Protein AF-A0A815T184-F1 (afdb_monomer_lite)

Structure (mmCIF, N/CA/C/O backbone):
data_AF-A0A815T184-F1
#
_entry.id   AF-A0A815T184-F1
#
loop_
_atom_site.group_PDB
_atom_site.id
_atom_site.type_symbol
_atom_site.label_atom_id
_atom_site.label_alt_id
_atom_site.label_comp_id
_atom_site.label_asym_id
_atom_site.label_entity_id
_atom_site.label_seq_id
_atom_site.pdbx_PDB_ins_code
_atom_site.Cartn_x
_atom_site.Cartn_y
_atom_site.Cartn_z
_atom_site.occupancy
_atom_site.B_iso_or_equiv
_atom_site.auth_seq_id
_atom_site.auth_comp_id
_atom_site.auth_asym_id
_atom_site.auth_atom_id
_atom_site.pdbx_PDB_model_num
ATOM 1 N N . MET A 1 1 ? -35.361 17.888 33.069 1.00 41.97 1 MET A N 1
ATOM 2 C CA . MET A 1 1 ? -34.877 16.514 33.312 1.00 41.97 1 MET A CA 1
ATOM 3 C C . MET A 1 1 ? -34.194 16.062 32.028 1.00 41.97 1 MET A C 1
ATOM 5 O O . MET A 1 1 ? -34.886 15.779 31.063 1.00 41.97 1 MET A O 1
ATOM 9 N N . TYR A 1 2 ? -32.864 16.167 31.954 1.00 44.00 2 TYR A N 1
ATOM 10 C CA . TYR A 1 2 ? -32.086 15.736 30.786 1.00 44.00 2 TYR A CA 1
ATOM 11 C C . TYR A 1 2 ? -31.836 14.233 30.915 1.00 44.00 2 TYR A C 1
ATOM 13 O O . TYR A 1 2 ? -31.279 13.796 31.921 1.00 44.00 2 TYR A O 1
ATOM 21 N N . LEU A 1 3 ? -32.283 13.448 29.937 1.00 46.97 3 LEU A N 1
ATOM 22 C CA . LEU A 1 3 ? -31.893 12.045 29.837 1.00 46.97 3 LEU A CA 1
ATOM 23 C C . LEU A 1 3 ? -30.433 11.999 29.356 1.00 46.97 3 LEU A C 1
ATOM 25 O O . LEU A 1 3 ? -30.121 12.673 28.373 1.00 46.97 3 LEU A O 1
ATOM 29 N N . PRO A 1 4 ? -29.531 11.262 30.025 1.00 58.16 4 PRO A N 1
ATOM 30 C CA . PRO A 1 4 ? -28.172 11.089 29.531 1.00 58.16 4 PRO A CA 1
ATOM 31 C C . PRO A 1 4 ? -28.203 10.331 28.198 1.00 58.16 4 PRO A C 1
ATOM 33 O O . PRO A 1 4 ? -28.912 9.333 28.059 1.00 58.16 4 PRO A O 1
ATOM 36 N N . GLU A 1 5 ? -27.452 10.822 27.209 1.00 62.38 5 GLU A N 1
ATOM 37 C CA . GLU A 1 5 ? -27.267 10.132 25.932 1.00 62.38 5 GLU A CA 1
ATOM 38 C C . GLU A 1 5 ? -26.713 8.723 26.182 1.00 62.38 5 GLU A C 1
ATOM 40 O O . GLU A 1 5 ? -25.737 8.544 26.916 1.00 62.38 5 GLU A O 1
ATOM 45 N N . ASN A 1 6 ? -27.340 7.713 25.572 1.00 58.94 6 ASN A N 1
ATOM 46 C CA . ASN A 1 6 ? -26.851 6.339 25.629 1.00 58.94 6 ASN A CA 1
ATOM 47 C C . ASN A 1 6 ? -25.395 6.285 25.130 1.00 58.94 6 ASN A C 1
ATOM 49 O O . ASN A 1 6 ? -25.105 6.832 24.059 1.00 58.94 6 ASN A O 1
ATOM 53 N N . PRO A 1 7 ? -24.480 5.610 25.850 1.00 61.38 7 PRO A N 1
ATOM 54 C CA . PRO A 1 7 ? -23.098 5.489 25.416 1.00 61.38 7 PRO A CA 1
ATOM 55 C C . PRO A 1 7 ? -23.057 4.819 24.040 1.00 61.38 7 PRO A C 1
ATOM 57 O O . PRO A 1 7 ? -23.553 3.706 23.855 1.00 61.38 7 PRO A O 1
ATOM 60 N N . LYS A 1 8 ? -22.478 5.516 23.056 1.00 63.03 8 LYS A N 1
ATOM 61 C CA . LYS A 1 8 ? -22.254 4.974 21.713 1.00 63.03 8 LYS A CA 1
ATOM 62 C C . LYS A 1 8 ? -21.384 3.726 21.846 1.00 63.03 8 LYS A C 1
ATOM 64 O O . LYS A 1 8 ? -20.211 3.829 22.193 1.00 63.03 8 LYS A O 1
ATOM 69 N N . ILE A 1 9 ? -21.962 2.557 21.579 1.00 63.19 9 ILE A N 1
ATOM 70 C CA . ILE A 1 9 ? -21.220 1.297 21.503 1.00 63.19 9 ILE A CA 1
ATOM 71 C C . ILE A 1 9 ? -20.211 1.452 20.363 1.00 63.19 9 ILE A C 1
ATOM 73 O O . ILE A 1 9 ? -20.594 1.526 19.196 1.00 63.19 9 ILE A O 1
ATOM 77 N N . VAL A 1 10 ? -18.926 1.552 20.700 1.00 60.31 10 VAL A N 1
ATOM 78 C CA . VAL A 1 10 ? -17.857 1.587 19.702 1.00 60.31 10 VAL A CA 1
ATOM 79 C C . VAL A 1 10 ? -17.568 0.139 19.302 1.00 60.31 10 VAL A C 1
ATOM 81 O O . VAL A 1 10 ? -17.160 -0.644 20.162 1.00 60.31 10 VAL A O 1
ATOM 84 N N . PRO A 1 11 ? -17.791 -0.262 18.039 1.00 62.34 11 PRO A N 1
ATOM 85 C CA . PRO A 1 11 ? -17.476 -1.615 17.603 1.00 62.34 11 PRO A CA 1
ATOM 86 C C . PRO A 1 11 ? -15.977 -1.891 17.768 1.00 62.34 11 PRO A C 1
ATOM 88 O O . PRO A 1 11 ? -15.131 -1.141 17.277 1.00 62.34 11 PRO A O 1
ATOM 91 N N . VAL A 1 12 ? -15.649 -2.982 18.463 1.00 67.69 12 VAL A N 1
ATOM 92 C CA . VAL A 1 12 ? -14.274 -3.477 18.581 1.00 67.69 12 VAL A CA 1
ATOM 93 C C . VAL A 1 12 ? -13.963 -4.274 17.320 1.00 67.69 12 VAL A C 1
ATOM 95 O O . VAL A 1 12 ? -14.392 -5.417 17.163 1.00 67.69 12 VAL A 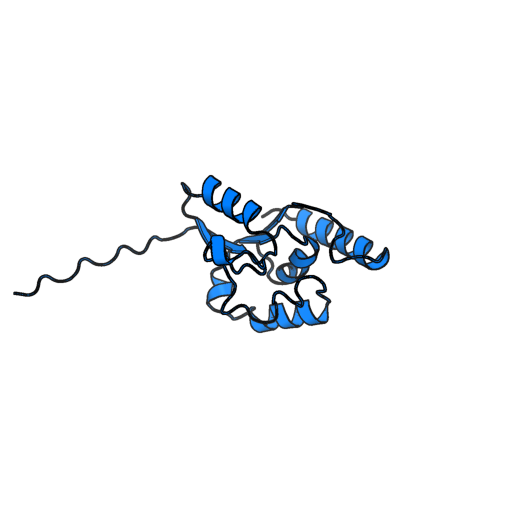O 1
ATOM 98 N N . TYR A 1 13 ? -13.248 -3.656 16.384 1.00 74.00 13 TYR A N 1
ATOM 99 C CA . TYR A 1 13 ? -12.798 -4.337 15.174 1.00 74.00 13 TYR A CA 1
ATOM 100 C C . TYR A 1 13 ? -11.603 -5.230 15.489 1.00 74.00 13 TYR A C 1
ATOM 102 O O . TYR A 1 13 ? -10.639 -4.790 16.113 1.00 74.00 13 TYR A O 1
ATOM 110 N N . LYS A 1 14 ? -11.654 -6.481 15.028 1.00 83.69 14 LYS A N 1
ATOM 111 C CA . LYS A 1 14 ? -10.587 -7.462 15.264 1.00 83.69 14 LYS A CA 1
ATOM 112 C C . LYS A 1 14 ? -9.424 -7.288 14.286 1.00 83.69 14 LYS A C 1
ATOM 114 O O . LYS A 1 14 ? -8.297 -7.642 14.611 1.00 83.69 14 LYS A O 1
ATOM 119 N N . ILE A 1 15 ? -9.710 -6.770 13.091 1.00 94.38 15 ILE A N 1
ATOM 120 C CA . ILE A 1 15 ? -8.738 -6.583 12.013 1.00 94.38 15 ILE A CA 1
ATOM 121 C C . ILE A 1 15 ? -8.940 -5.193 11.411 1.00 94.38 15 ILE A C 1
ATOM 123 O O . ILE A 1 15 ? -10.038 -4.851 10.975 1.00 94.38 15 ILE A O 1
ATOM 127 N N . THR A 1 16 ? -7.873 -4.404 11.356 1.00 96.69 16 THR A N 1
ATOM 128 C CA . THR A 1 16 ? -7.802 -3.182 10.557 1.00 96.69 16 THR A CA 1
ATOM 129 C C . THR A 1 16 ? -6.985 -3.450 9.301 1.00 96.69 16 THR A C 1
ATOM 131 O O . THR A 1 16 ? -5.815 -3.836 9.373 1.00 96.69 16 THR A O 1
ATOM 134 N N . VAL A 1 17 ? -7.600 -3.179 8.158 1.00 97.56 17 VAL A N 1
ATOM 135 C CA . VAL A 1 17 ? -6.999 -3.240 6.832 1.00 97.56 17 VAL A CA 1
ATOM 136 C C . VAL A 1 17 ? -6.653 -1.832 6.360 1.00 97.56 17 VAL A C 1
ATOM 138 O O . VAL A 1 17 ? -7.494 -0.938 6.438 1.00 97.56 17 VAL A O 1
ATOM 141 N N . TRP A 1 18 ? -5.448 -1.642 5.832 1.00 97.69 18 TRP A N 1
ATOM 142 C CA . TRP A 1 18 ? -5.047 -0.425 5.129 1.00 97.69 18 TRP A CA 1
ATOM 143 C C . TRP A 1 18 ? -4.942 -0.666 3.629 1.00 97.69 18 TRP A C 1
ATOM 145 O O . TRP A 1 18 ? -4.317 -1.640 3.201 1.00 97.69 18 TRP A O 1
ATOM 155 N N . THR A 1 19 ? -5.476 0.269 2.843 1.00 96.69 19 THR A N 1
ATOM 156 C CA . THR A 1 19 ? -5.306 0.315 1.389 1.00 96.69 19 THR A CA 1
ATOM 157 C C . THR A 1 19 ? -5.028 1.738 0.913 1.00 96.69 19 THR A C 1
ATOM 159 O O . THR A 1 19 ? -5.626 2.702 1.391 1.00 96.69 19 THR A O 1
ATOM 162 N N . ASN A 1 20 ? -4.158 1.878 -0.083 1.00 93.44 20 ASN A N 1
ATOM 163 C CA . ASN A 1 20 ? -4.107 3.054 -0.947 1.00 93.44 20 ASN A CA 1
ATOM 164 C C . ASN A 1 20 ? -3.823 2.573 -2.362 1.00 93.44 20 ASN A C 1
ATOM 166 O O . ASN A 1 20 ? -2.886 1.812 -2.564 1.00 93.44 20 ASN A O 1
ATOM 170 N N . ASP A 1 21 ? -4.662 2.965 -3.315 1.00 92.25 21 ASP A N 1
ATOM 171 C CA . ASP A 1 21 ? -4.693 2.351 -4.641 1.00 92.25 21 ASP A CA 1
ATOM 172 C C . ASP A 1 21 ? -5.301 3.285 -5.694 1.00 92.25 21 ASP A C 1
ATOM 174 O O . ASP A 1 21 ? -6.039 4.213 -5.348 1.00 92.25 21 ASP A O 1
ATOM 178 N N . TYR A 1 22 ? -5.018 3.035 -6.973 1.00 95.31 22 TYR A N 1
ATOM 179 C CA . TYR A 1 22 ? -5.525 3.823 -8.100 1.00 95.31 22 TYR A CA 1
ATOM 180 C C . TYR A 1 22 ? -6.840 3.295 -8.690 1.00 95.31 22 TYR A C 1
ATOM 182 O O . TYR A 1 22 ? -7.464 3.993 -9.498 1.00 95.31 22 TYR A O 1
ATOM 190 N N . HIS A 1 23 ? -7.316 2.120 -8.266 1.00 94.12 23 HIS A N 1
ATOM 191 C CA . HIS A 1 23 ? -8.638 1.613 -8.635 1.00 94.12 23 HIS A CA 1
ATOM 192 C C . HIS A 1 23 ? -9.561 1.447 -7.426 1.00 94.12 23 HIS A C 1
ATOM 194 O O . HIS A 1 23 ? -9.218 0.824 -6.427 1.00 94.12 23 HIS A O 1
ATOM 200 N N . ILE A 1 24 ? -10.778 1.981 -7.548 1.00 94.69 24 ILE A N 1
ATOM 201 C CA . ILE A 1 24 ? -11.800 1.929 -6.490 1.00 94.69 24 ILE A CA 1
ATOM 202 C C . ILE A 1 24 ? -12.617 0.629 -6.491 1.00 94.69 24 ILE A C 1
ATOM 204 O O . ILE A 1 24 ? -13.192 0.276 -5.467 1.00 94.69 24 ILE A O 1
ATOM 208 N N . GLY A 1 25 ? -12.669 -0.082 -7.623 1.00 94.31 25 GLY A N 1
ATOM 209 C CA . GLY A 1 25 ? -13.486 -1.290 -7.794 1.00 94.31 25 GLY A CA 1
ATOM 210 C C . GLY A 1 25 ? -13.036 -2.451 -6.901 1.00 94.31 25 GLY A C 1
ATOM 211 O O . GLY A 1 25 ? -13.806 -2.856 -6.034 1.00 94.31 25 GLY A O 1
ATOM 212 N N . PRO A 1 26 ? -11.781 -2.934 -7.022 1.00 94.62 26 PRO A N 1
ATOM 213 C CA . PRO A 1 26 ? -11.314 -4.092 -6.256 1.00 94.62 26 PRO A CA 1
ATOM 214 C C . PRO A 1 26 ? -11.483 -3.942 -4.738 1.00 94.62 26 PRO A C 1
ATOM 216 O O . PRO A 1 26 ? -11.933 -4.865 -4.061 1.00 94.62 26 PRO A O 1
ATOM 219 N N . ILE A 1 27 ? -11.176 -2.762 -4.187 1.00 95.12 27 ILE A N 1
ATOM 220 C CA . ILE A 1 27 ? -11.356 -2.508 -2.753 1.00 95.12 27 ILE A CA 1
ATOM 221 C C . ILE A 1 27 ? -12.835 -2.456 -2.349 1.00 95.12 27 ILE A C 1
ATOM 223 O O . ILE A 1 27 ? -13.183 -2.884 -1.248 1.00 95.12 27 ILE A O 1
ATOM 227 N N . HIS A 1 28 ? -13.719 -1.967 -3.219 1.00 94.50 28 HIS A N 1
ATOM 228 C CA . HIS A 1 28 ? -15.155 -1.963 -2.957 1.00 94.50 28 HIS A CA 1
ATOM 229 C C . HIS A 1 28 ? -15.718 -3.390 -2.889 1.00 94.50 28 HIS A C 1
ATOM 231 O O . HIS A 1 28 ? -16.477 -3.702 -1.970 1.00 94.50 28 HIS A O 1
ATOM 237 N N . ASP A 1 29 ? -15.278 -4.277 -3.785 1.00 95.25 29 ASP A N 1
ATOM 238 C CA . ASP A 1 29 ? -15.675 -5.688 -3.773 1.00 95.25 29 ASP A CA 1
ATOM 239 C C . ASP A 1 29 ? -15.204 -6.396 -2.499 1.00 95.25 29 ASP A C 1
ATOM 241 O O . ASP A 1 29 ? -15.976 -7.104 -1.855 1.00 95.25 29 ASP A O 1
ATOM 245 N N . ILE A 1 30 ? -13.965 -6.151 -2.067 1.00 95.25 30 ILE A N 1
ATOM 246 C CA . ILE A 1 30 ? -13.420 -6.748 -0.838 1.00 95.25 30 ILE A CA 1
ATOM 247 C C . ILE A 1 30 ? -14.157 -6.245 0.400 1.00 95.25 30 ILE A C 1
ATOM 249 O O . ILE A 1 30 ? -14.501 -7.035 1.279 1.00 95.25 30 ILE A O 1
ATOM 253 N N . LYS A 1 31 ? -14.441 -4.941 0.474 1.00 95.19 31 LYS A N 1
ATOM 254 C CA . LYS A 1 31 ? -15.256 -4.371 1.555 1.00 95.19 31 LYS A CA 1
ATOM 255 C C . LYS A 1 31 ? -16.632 -5.026 1.613 1.00 95.19 31 LYS A C 1
ATOM 257 O O . LY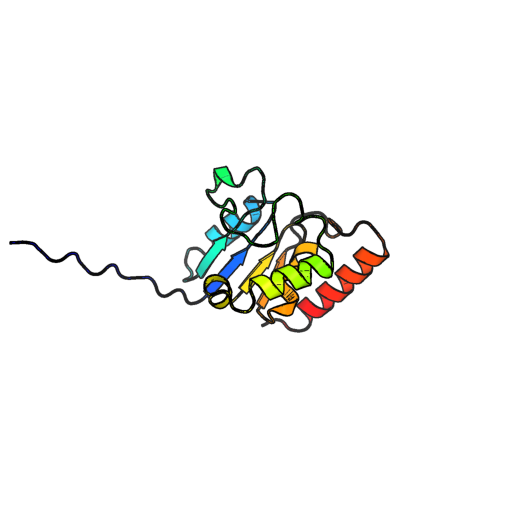S A 1 31 ? -17.099 -5.335 2.704 1.00 95.19 31 LYS A O 1
ATOM 262 N N . HIS A 1 32 ? -17.258 -5.257 0.459 1.00 95.25 32 HIS A N 1
ATOM 263 C CA . HIS A 1 32 ? -18.552 -5.927 0.377 1.00 95.25 32 HIS A CA 1
ATOM 264 C C . HIS A 1 32 ? -18.471 -7.390 0.835 1.00 95.25 32 HIS A C 1
ATOM 266 O O . HIS A 1 32 ? -19.254 -7.808 1.685 1.00 95.25 32 HIS A O 1
ATOM 272 N N . GLN A 1 33 ? -17.492 -8.152 0.340 1.00 95.19 33 GLN A N 1
ATOM 273 C CA . GLN A 1 33 ? -17.303 -9.562 0.702 1.00 95.19 33 GLN A CA 1
ATOM 274 C C . GLN A 1 33 ? -16.985 -9.762 2.188 1.00 95.19 33 GLN A C 1
ATOM 276 O O . GLN A 1 33 ? -17.399 -10.756 2.779 1.00 95.19 33 GLN A O 1
ATOM 281 N N . LEU A 1 34 ? -16.268 -8.819 2.805 1.00 94.38 34 LEU A N 1
ATOM 282 C CA . LEU A 1 34 ? -15.875 -8.892 4.214 1.00 94.38 34 LEU A CA 1
ATOM 283 C C . LEU A 1 34 ? -16.816 -8.109 5.145 1.00 94.38 34 LEU A C 1
ATOM 285 O O . LEU A 1 34 ? -16.523 -7.991 6.332 1.00 94.38 34 LEU A O 1
ATOM 289 N N . ALA A 1 35 ? -17.952 -7.606 4.648 1.00 91.31 35 ALA A N 1
ATOM 290 C CA . ALA A 1 35 ? -18.871 -6.764 5.420 1.00 91.31 35 ALA A CA 1
ATOM 291 C C . ALA A 1 35 ? -19.478 -7.472 6.645 1.00 91.31 35 ALA A C 1
ATOM 293 O O . ALA A 1 35 ? -19.772 -6.825 7.648 1.00 91.31 35 ALA A O 1
ATOM 294 N N . SER A 1 36 ? -19.661 -8.795 6.582 1.00 90.50 36 SER A N 1
ATOM 295 C CA . SER A 1 36 ? -20.167 -9.596 7.706 1.00 90.50 36 SER A CA 1
ATOM 296 C C . SER A 1 36 ? -19.100 -9.914 8.756 1.00 90.50 36 SER A C 1
ATOM 298 O O . SER A 1 36 ? -19.410 -10.493 9.797 1.00 90.50 36 SER A O 1
ATOM 300 N N . LEU A 1 37 ? -17.837 -9.584 8.485 1.00 88.62 37 LEU A N 1
ATOM 301 C CA . LEU A 1 37 ? -16.722 -9.792 9.397 1.00 88.62 37 LEU A CA 1
ATOM 302 C C . LEU A 1 37 ? -16.419 -8.491 10.143 1.00 88.62 37 LEU A C 1
ATOM 304 O O . LEU A 1 37 ? -16.619 -7.394 9.630 1.00 88.62 37 LEU A O 1
ATOM 308 N N . SER A 1 38 ? -15.880 -8.595 11.360 1.00 89.19 38 SER A N 1
ATOM 309 C CA . SER A 1 38 ? -15.467 -7.437 12.171 1.00 89.19 38 SER A CA 1
ATOM 310 C C . SER A 1 38 ? -14.157 -6.807 11.665 1.00 89.19 38 SER A C 1
ATOM 312 O O . SER A 1 38 ? -13.177 -6.701 12.411 1.00 89.19 38 SER A O 1
ATOM 314 N N . VAL A 1 39 ? -14.137 -6.412 10.389 1.00 95.12 39 VAL A N 1
ATOM 315 C CA . VAL A 1 39 ? -13.003 -5.808 9.683 1.00 95.12 39 VAL A CA 1
ATOM 316 C C . VAL A 1 39 ? -13.260 -4.319 9.474 1.00 95.12 39 VAL A C 1
ATOM 318 O O . VAL A 1 39 ? -14.308 -3.911 8.981 1.00 95.12 39 VAL A O 1
ATOM 321 N N . ARG A 1 40 ? -12.275 -3.493 9.822 1.00 95.56 40 ARG A N 1
ATOM 322 C CA . ARG A 1 40 ? -12.272 -2.056 9.543 1.00 95.56 40 ARG A CA 1
ATOM 323 C C . ARG A 1 40 ? -11.339 -1.761 8.383 1.00 95.56 40 ARG A C 1
ATOM 325 O O . ARG A 1 40 ? -10.198 -2.206 8.400 1.00 95.56 40 ARG A O 1
ATOM 332 N N . PHE A 1 41 ? -11.781 -0.945 7.435 1.00 96.06 41 PHE A N 1
ATOM 333 C CA . PHE A 1 41 ? -10.940 -0.489 6.330 1.00 96.06 41 PHE A CA 1
ATOM 334 C C . PHE A 1 41 ? -10.537 0.972 6.518 1.00 96.06 41 PHE A C 1
ATOM 336 O O . PHE A 1 41 ? -11.391 1.841 6.683 1.00 96.06 41 PHE A O 1
ATOM 343 N N . ILE A 1 42 ? -9.236 1.235 6.448 1.00 96.62 42 ILE A N 1
ATOM 344 C CA . ILE A 1 42 ? -8.657 2.554 6.208 1.00 96.62 42 ILE A CA 1
ATOM 345 C C . ILE A 1 42 ? -8.288 2.588 4.728 1.00 96.62 42 ILE A C 1
ATOM 347 O O . ILE A 1 42 ? -7.260 2.051 4.326 1.00 96.62 42 ILE A O 1
ATOM 351 N N . ASP A 1 43 ? -9.158 3.183 3.918 1.00 96.38 43 ASP A N 1
ATOM 352 C CA . ASP A 1 43 ? -8.968 3.275 2.472 1.00 96.38 43 ASP A CA 1
ATOM 353 C C . ASP A 1 43 ? -8.651 4.714 2.080 1.00 96.38 43 ASP A C 1
ATOM 355 O O . ASP A 1 43 ? -9.492 5.604 2.219 1.00 96.38 43 ASP A O 1
ATOM 359 N N . LYS A 1 44 ? -7.414 4.928 1.634 1.00 96.31 44 LYS A N 1
ATOM 360 C CA . LYS A 1 44 ? -6.874 6.216 1.202 1.00 96.31 44 LYS A CA 1
ATOM 361 C C . LYS A 1 44 ? -6.566 6.142 -0.292 1.00 96.31 44 LYS A C 1
ATOM 363 O O . LYS A 1 44 ? -5.410 6.067 -0.703 1.00 96.31 44 LYS A O 1
ATOM 368 N N . SER A 1 45 ? -7.612 6.118 -1.109 1.00 96.38 45 SER A N 1
ATOM 369 C CA . SER A 1 45 ? -7.513 5.954 -2.558 1.00 96.38 45 SER A CA 1
ATOM 370 C C . SER A 1 45 ? -6.766 7.113 -3.226 1.00 96.38 45 SER A C 1
ATOM 372 O O . SER A 1 45 ? -6.991 8.285 -2.915 1.00 96.38 45 SER A O 1
ATOM 374 N N . LEU A 1 46 ? -5.906 6.751 -4.179 1.00 96.69 46 LEU A N 1
ATOM 375 C CA . LEU A 1 46 ? -5.176 7.629 -5.095 1.00 96.69 46 LEU A CA 1
ATOM 376 C C . LEU A 1 46 ? -5.873 7.749 -6.463 1.00 96.69 46 LEU A C 1
ATOM 378 O O . LEU A 1 46 ? -5.369 8.415 -7.364 1.00 96.69 46 LEU A O 1
ATOM 382 N N . SER A 1 47 ? -7.016 7.080 -6.640 1.00 95.25 47 SER A N 1
ATOM 383 C CA . SER A 1 47 ? -7.779 7.097 -7.886 1.00 95.25 47 SER A CA 1
ATOM 384 C C . SER A 1 47 ? -8.368 8.476 -8.160 1.00 95.25 47 SER A C 1
ATOM 386 O O . SER A 1 47 ? -8.959 9.082 -7.270 1.00 95.25 47 SER A O 1
ATOM 388 N N . SER A 1 48 ? -8.363 8.914 -9.420 1.00 95.25 48 SER A N 1
ATOM 389 C CA . SER A 1 48 ? -9.120 10.102 -9.841 1.00 95.25 48 SER A CA 1
ATOM 390 C C . SER A 1 48 ? -10.638 9.955 -9.653 1.00 95.25 48 SER A C 1
ATOM 392 O O . SER A 1 48 ? -11.352 10.953 -9.643 1.00 95.25 48 SER A O 1
ATOM 394 N N . HIS A 1 49 ? -11.136 8.728 -9.457 1.00 95.94 49 HIS A N 1
ATOM 395 C CA . HIS A 1 49 ? -12.554 8.414 -9.260 1.00 95.94 49 HIS A CA 1
ATOM 396 C C . HIS A 1 49 ? -12.929 8.138 -7.793 1.00 95.94 49 HIS A C 1
ATOM 398 O O . HIS A 1 49 ? -14.057 7.739 -7.509 1.00 95.94 49 HIS A O 1
ATOM 404 N N . CYS A 1 50 ? -12.019 8.369 -6.840 1.00 95.56 50 CYS A N 1
ATOM 405 C CA . CYS A 1 50 ? -12.235 8.112 -5.408 1.00 95.56 50 CYS A CA 1
ATOM 406 C C . CYS A 1 50 ? -13.452 8.836 -4.803 1.00 95.56 50 CYS A C 1
ATOM 408 O O . CYS A 1 50 ? -13.981 8.418 -3.768 1.00 95.56 50 CYS A O 1
ATOM 410 N N . TYR A 1 51 ? -13.917 9.914 -5.442 1.00 95.44 51 TYR A N 1
ATOM 411 C CA . TYR A 1 51 ? -15.073 10.692 -5.001 1.00 95.44 51 TYR A CA 1
ATOM 412 C C . TYR A 1 51 ? -16.385 9.903 -5.116 1.00 95.44 51 TYR A C 1
ATOM 414 O O . TYR A 1 51 ? -17.296 10.134 -4.323 1.00 95.44 51 TYR A O 1
ATOM 422 N N . LEU A 1 52 ? -16.465 8.931 -6.035 1.00 95.75 52 LEU A N 1
ATOM 423 C CA . LEU A 1 52 ? -17.636 8.064 -6.202 1.00 95.75 52 LEU A CA 1
ATOM 424 C C . LEU A 1 52 ? -17.855 7.155 -4.985 1.00 95.75 52 LEU A C 1
ATOM 426 O O . LEU A 1 52 ? -18.991 6.853 -4.632 1.00 95.75 52 LEU A O 1
ATOM 430 N N . THR A 1 53 ? -16.771 6.758 -4.316 1.00 93.50 53 THR A N 1
ATOM 431 C CA . THR A 1 53 ? -16.783 5.863 -3.147 1.00 93.50 53 THR A CA 1
ATOM 432 C C . THR A 1 53 ? -16.497 6.577 -1.830 1.00 93.50 53 THR A C 1
ATOM 434 O O . THR A 1 53 ? -16.501 5.934 -0.784 1.00 93.50 53 THR A O 1
ATOM 437 N N . LYS A 1 54 ? -16.268 7.898 -1.852 1.00 94.31 54 LYS A N 1
ATOM 438 C CA . LYS A 1 54 ? -15.885 8.715 -0.683 1.00 94.31 54 LYS A CA 1
ATOM 439 C C . LYS A 1 54 ? -14.621 8.199 0.026 1.00 94.31 54 LYS A C 1
ATOM 441 O O . LYS A 1 54 ? -14.533 8.244 1.250 1.00 94.31 54 LYS A O 1
ATOM 446 N N . THR A 1 55 ? -13.643 7.709 -0.739 1.00 95.06 55 THR A N 1
ATOM 447 C CA . THR A 1 55 ? -12.396 7.111 -0.213 1.00 95.06 55 THR A CA 1
ATOM 448 C C . THR A 1 55 ? -11.140 7.876 -0.622 1.00 95.06 55 THR A C 1
ATOM 450 O O . THR A 1 55 ? -10.034 7.359 -0.494 1.00 95.06 55 THR A O 1
ATOM 453 N N . CYS A 1 56 ? -11.281 9.104 -1.128 1.00 96.00 56 CYS A N 1
ATOM 454 C CA . CYS A 1 56 ? -10.137 9.929 -1.507 1.00 96.00 56 CYS A CA 1
ATOM 455 C C . CYS A 1 56 ? -9.174 10.124 -0.335 1.00 96.00 56 CYS A C 1
ATOM 457 O O . CYS A 1 56 ? -9.589 10.484 0.768 1.00 96.00 56 CYS A O 1
ATOM 459 N N . ALA A 1 57 ? -7.882 9.928 -0.588 1.00 95.25 57 ALA A N 1
ATOM 460 C CA . ALA A 1 57 ? -6.843 10.235 0.377 1.00 95.25 57 ALA A CA 1
ATOM 461 C C . ALA A 1 57 ? -6.826 11.741 0.698 1.00 95.25 57 ALA A C 1
ATOM 463 O O . ALA A 1 57 ? -6.535 12.559 -0.168 1.00 95.25 57 ALA A O 1
ATOM 464 N N . THR A 1 58 ? -7.105 12.112 1.950 1.00 91.88 58 THR A N 1
ATOM 465 C CA . THR A 1 58 ? -7.047 13.515 2.413 1.00 91.88 58 THR A CA 1
ATOM 466 C C . THR A 1 58 ? -5.855 13.800 3.326 1.00 91.88 58 THR A C 1
ATOM 468 O O . THR A 1 58 ? -5.406 14.937 3.418 1.00 91.88 58 THR A 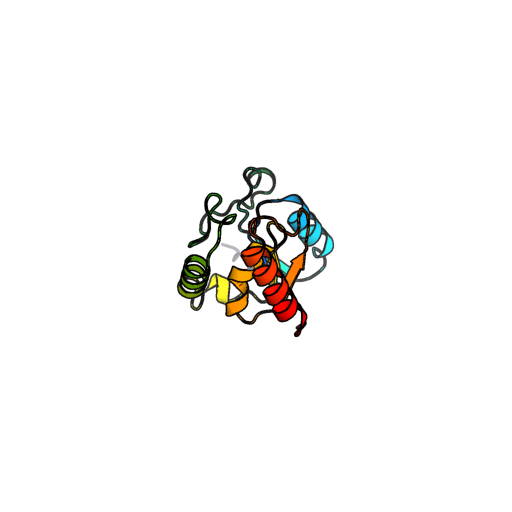O 1
ATOM 471 N N . ASN A 1 59 ? -5.323 12.775 3.995 1.00 93.44 59 ASN A N 1
ATOM 472 C CA . ASN A 1 59 ? -4.224 12.880 4.959 1.00 93.44 59 ASN A CA 1
ATOM 473 C C . ASN A 1 59 ? -3.143 11.800 4.754 1.00 93.44 59 ASN A C 1
ATOM 475 O O . ASN A 1 59 ? -2.454 11.412 5.701 1.00 93.44 59 ASN A O 1
ATOM 479 N N . LEU A 1 60 ? -3.011 11.282 3.529 1.00 95.69 60 LEU A N 1
ATOM 480 C CA . LEU A 1 60 ? -1.928 10.367 3.172 1.00 95.69 60 LEU A CA 1
ATOM 481 C C . LEU A 1 60 ? -0.610 11.147 3.094 1.00 95.69 60 LEU A C 1
ATOM 483 O O . LEU A 1 60 ? -0.498 12.135 2.372 1.00 95.69 60 LEU A O 1
ATOM 487 N N . LYS A 1 61 ? 0.382 10.716 3.871 1.00 96.69 61 LYS A N 1
ATOM 488 C CA . LYS A 1 61 ? 1.726 11.294 3.898 1.00 96.69 61 LYS A CA 1
ATOM 489 C C . LYS A 1 61 ? 2.578 10.607 2.838 1.00 96.69 61 LYS A C 1
ATOM 491 O O . LYS A 1 61 ? 2.464 9.398 2.644 1.00 96.69 61 LYS A O 1
ATOM 496 N N . ILE A 1 62 ? 3.505 11.357 2.245 1.00 97.25 62 ILE A N 1
ATOM 497 C CA . ILE A 1 62 ? 4.530 10.890 1.294 1.00 97.25 62 ILE A CA 1
ATOM 498 C C . ILE A 1 62 ? 3.973 10.429 -0.057 1.00 97.25 62 ILE A C 1
ATOM 500 O O . ILE A 1 62 ? 4.454 10.906 -1.081 1.00 97.25 62 ILE A O 1
ATOM 504 N N . LEU A 1 63 ? 2.980 9.539 -0.079 1.00 96.25 63 LEU A N 1
ATOM 505 C CA . LEU A 1 63 ? 2.328 9.083 -1.301 1.00 96.25 63 LEU A CA 1
ATOM 506 C C . LEU A 1 63 ? 1.168 9.996 -1.694 1.00 96.25 63 LEU A C 1
ATOM 508 O O . LEU A 1 63 ? 0.410 10.469 -0.851 1.00 96.25 63 LEU A O 1
ATOM 512 N N . ASN A 1 64 ? 1.014 10.196 -2.995 1.00 95.38 64 ASN A N 1
ATOM 513 C CA . ASN A 1 64 ? -0.111 10.882 -3.610 1.00 95.38 64 ASN A CA 1
ATOM 514 C C . ASN A 1 64 ? -0.366 10.309 -5.018 1.00 95.38 64 ASN A C 1
ATOM 516 O O . ASN A 1 64 ? 0.329 9.394 -5.472 1.00 95.38 64 ASN A O 1
ATOM 520 N N . SER A 1 65 ? -1.375 10.846 -5.704 1.00 93.50 65 SER A N 1
ATOM 521 C CA . SER A 1 65 ? -1.774 10.415 -7.049 1.00 93.50 65 SER A CA 1
ATOM 522 C C . SER A 1 65 ? -0.720 10.677 -8.130 1.00 93.50 65 SER A C 1
ATOM 524 O O . SER A 1 65 ? -0.841 10.156 -9.233 1.00 93.50 65 SER A O 1
ATOM 526 N N . GLU A 1 66 ? 0.294 11.492 -7.846 1.00 94.19 66 GLU A N 1
ATOM 527 C CA . GLU A 1 66 ? 1.346 11.850 -8.799 1.00 94.19 66 GLU A CA 1
ATOM 528 C C . GLU A 1 66 ? 2.563 10.926 -8.679 1.00 94.19 66 GLU A C 1
ATOM 530 O O . GLU A 1 66 ? 3.249 10.680 -9.669 1.00 94.19 66 GLU A O 1
ATOM 535 N N . ASN A 1 67 ? 2.841 10.391 -7.482 1.00 94.88 67 ASN A N 1
ATOM 536 C CA . ASN A 1 67 ? 4.070 9.637 -7.220 1.00 94.88 67 ASN A CA 1
ATOM 537 C C . ASN A 1 67 ? 3.876 8.136 -6.938 1.00 94.88 67 ASN A C 1
ATOM 539 O O . ASN A 1 67 ? 4.842 7.376 -7.032 1.00 94.88 67 ASN A O 1
ATOM 543 N N . GLY A 1 68 ? 2.655 7.671 -6.647 1.00 92.56 68 GLY A N 1
ATOM 544 C CA . GLY A 1 68 ? 2.410 6.256 -6.323 1.00 92.56 68 GLY A CA 1
ATOM 545 C C . GLY A 1 68 ? 2.672 5.280 -7.484 1.00 92.56 68 GLY A C 1
ATOM 546 O O . GLY A 1 68 ? 2.864 4.092 -7.247 1.00 92.56 68 GLY A O 1
ATOM 547 N N . MET A 1 69 ? 2.739 5.776 -8.725 1.00 92.44 69 MET A N 1
ATOM 548 C CA . MET A 1 69 ? 3.096 4.994 -9.923 1.00 92.44 69 MET A CA 1
ATOM 549 C C . MET A 1 69 ? 4.603 4.893 -10.187 1.00 92.44 69 MET A C 1
ATOM 551 O O . MET A 1 69 ? 5.012 4.194 -11.109 1.00 92.44 69 MET A O 1
ATOM 555 N N . SER A 1 70 ? 5.435 5.581 -9.407 1.00 90.31 70 SER A N 1
ATOM 556 C CA . SER A 1 70 ? 6.877 5.692 -9.666 1.00 90.31 70 SER A CA 1
ATOM 557 C C . SER A 1 70 ? 7.675 5.639 -8.365 1.00 90.31 70 SER A C 1
ATOM 559 O O . SER A 1 70 ? 8.626 6.391 -8.169 1.00 90.31 70 SER A O 1
ATOM 561 N N . THR A 1 71 ? 7.269 4.771 -7.433 1.00 90.94 71 THR A N 1
ATOM 562 C CA . THR A 1 71 ? 7.938 4.670 -6.131 1.00 90.94 71 THR A CA 1
ATOM 563 C C . THR A 1 71 ? 9.353 4.111 -6.284 1.00 90.94 71 THR A C 1
ATOM 565 O O . THR A 1 71 ? 9.521 3.065 -6.916 1.00 90.94 71 THR A O 1
ATOM 568 N N . ASP A 1 72 ? 10.333 4.721 -5.625 1.00 91.44 72 ASP A N 1
ATOM 569 C CA . ASP A 1 72 ? 11.710 4.235 -5.537 1.00 91.44 72 ASP A CA 1
ATOM 570 C C . ASP A 1 72 ? 12.109 3.927 -4.079 1.00 91.44 72 ASP A C 1
ATOM 572 O O . ASP A 1 72 ? 11.348 4.152 -3.133 1.00 91.44 72 ASP A O 1
ATOM 576 N N . SER A 1 73 ? 13.335 3.436 -3.875 1.00 93.25 73 SER A N 1
ATOM 577 C CA . SER A 1 73 ? 13.847 3.115 -2.535 1.00 93.25 73 SER A CA 1
ATOM 578 C C . SER A 1 73 ? 13.849 4.324 -1.582 1.00 93.25 73 SER A C 1
ATOM 580 O O . SER A 1 73 ? 13.755 4.152 -0.365 1.00 93.25 73 SER A O 1
ATOM 582 N N . LYS A 1 74 ? 13.967 5.554 -2.105 1.00 96.38 74 LYS A N 1
ATOM 583 C CA . LYS A 1 74 ? 13.938 6.778 -1.295 1.00 96.38 74 LYS A CA 1
ATOM 584 C C . LYS A 1 74 ? 12.523 7.039 -0.789 1.00 96.38 74 LYS A C 1
ATOM 586 O O . LYS A 1 74 ? 12.354 7.270 0.408 1.00 96.38 74 LYS A O 1
ATOM 591 N N . LEU A 1 75 ? 11.524 6.946 -1.663 1.00 96.44 75 LEU A N 1
ATOM 592 C CA . LEU A 1 75 ? 10.118 7.112 -1.313 1.00 96.44 75 LEU A CA 1
ATOM 593 C C . LEU A 1 75 ? 9.657 6.019 -0.342 1.00 96.44 75 LEU A C 1
ATOM 595 O O . LEU A 1 75 ? 8.951 6.318 0.617 1.00 96.44 75 LEU A O 1
ATOM 599 N N . HIS A 1 76 ? 10.128 4.778 -0.522 1.00 96.50 76 HIS A N 1
ATOM 600 C CA . HIS A 1 76 ? 9.879 3.667 0.411 1.00 96.50 76 HIS A CA 1
ATOM 601 C C . HIS A 1 76 ? 10.375 4.005 1.820 1.00 96.50 76 HIS A C 1
ATOM 603 O O . HIS A 1 76 ? 9.631 3.887 2.794 1.00 96.50 76 HIS A O 1
ATOM 609 N N . LYS A 1 77 ? 11.616 4.498 1.930 1.00 97.94 77 LYS A N 1
ATOM 610 C CA . LYS A 1 77 ? 12.198 4.920 3.210 1.00 97.94 77 LYS A CA 1
ATOM 611 C C . LYS A 1 77 ? 11.431 6.091 3.823 1.00 97.94 77 LYS A C 1
ATOM 613 O O . LYS A 1 77 ? 11.139 6.061 5.012 1.00 97.94 77 LYS A O 1
ATOM 618 N N . GLN A 1 78 ? 11.095 7.109 3.031 1.00 98.38 78 GLN A N 1
ATOM 619 C CA . GLN A 1 78 ? 10.328 8.264 3.507 1.00 98.38 78 GLN A CA 1
ATOM 620 C C . GLN A 1 78 ? 8.949 7.852 4.027 1.00 98.38 78 GLN A C 1
ATOM 622 O O . GLN A 1 78 ? 8.541 8.319 5.088 1.00 98.38 78 GLN A O 1
ATOM 627 N N . PHE A 1 79 ? 8.260 6.958 3.313 1.00 98.06 79 PHE A N 1
ATOM 628 C CA . PHE A 1 79 ? 6.956 6.444 3.718 1.00 98.06 79 PHE A CA 1
ATOM 629 C C . PHE A 1 79 ? 7.047 5.702 5.052 1.00 98.06 79 PHE A C 1
ATOM 631 O O . PHE A 1 79 ? 6.311 6.025 5.982 1.00 98.06 79 PHE A O 1
ATOM 638 N N . TYR A 1 80 ? 7.997 4.771 5.182 1.00 98.25 80 TYR A N 1
ATOM 639 C CA . TYR A 1 80 ? 8.213 4.051 6.435 1.00 98.25 80 TYR A CA 1
ATOM 640 C C . TYR A 1 80 ? 8.534 4.999 7.595 1.00 98.25 80 TYR A C 1
ATOM 642 O O . TYR A 1 80 ? 7.906 4.924 8.646 1.00 98.25 80 TYR A O 1
ATOM 650 N N . GLU A 1 81 ? 9.452 5.947 7.408 1.00 98.62 81 GLU A N 1
ATOM 651 C CA . GLU A 1 81 ? 9.827 6.901 8.457 1.00 98.62 81 GLU A CA 1
ATOM 652 C C . GLU A 1 81 ? 8.657 7.796 8.893 1.00 98.62 81 GLU A C 1
ATOM 654 O O . GLU A 1 81 ? 8.508 8.066 10.085 1.00 98.62 81 GLU A O 1
ATOM 659 N N . ALA A 1 82 ? 7.794 8.204 7.958 1.00 98.38 82 ALA A N 1
ATOM 660 C CA . ALA A 1 82 ? 6.617 9.020 8.251 1.00 98.38 82 ALA A CA 1
ATOM 661 C C . ALA A 1 82 ? 5.532 8.274 9.050 1.00 98.38 82 ALA A C 1
ATOM 663 O O . ALA A 1 82 ? 4.711 8.920 9.710 1.00 98.38 82 ALA A O 1
ATOM 664 N N . TYR A 1 83 ? 5.520 6.939 8.976 1.00 98.38 83 TYR A N 1
ATOM 665 C CA . TYR A 1 83 ? 4.431 6.104 9.480 1.00 98.38 83 TYR A CA 1
ATOM 666 C C . TYR A 1 83 ? 4.827 5.082 10.554 1.00 98.38 83 TYR A C 1
ATOM 668 O O . TYR A 1 83 ? 3.945 4.591 11.251 1.00 98.38 83 TYR A O 1
ATOM 676 N N . LYS A 1 84 ? 6.116 4.783 10.764 1.00 97.75 84 LYS A N 1
ATOM 677 C CA . LYS A 1 84 ? 6.575 3.762 11.731 1.00 97.75 84 LYS A CA 1
ATOM 678 C C . LYS A 1 84 ? 6.120 4.003 13.176 1.00 97.75 84 LYS A C 1
ATOM 680 O O . LYS A 1 84 ? 5.988 3.055 13.937 1.00 97.75 84 LYS A O 1
ATOM 685 N N . ASN A 1 85 ? 5.874 5.263 13.539 1.00 97.81 85 ASN A N 1
ATOM 686 C CA . ASN A 1 85 ? 5.383 5.679 14.857 1.00 97.81 85 ASN A CA 1
ATOM 687 C C . ASN A 1 85 ? 4.005 6.365 14.776 1.00 97.81 85 ASN A C 1
ATOM 689 O O . ASN A 1 85 ? 3.573 6.999 15.736 1.00 97.81 85 ASN A O 1
ATOM 693 N N . ASP A 1 86 ? 3.334 6.302 13.625 1.00 98.00 86 ASP A N 1
ATOM 694 C CA . ASP A 1 86 ? 2.047 6.960 13.416 1.00 98.00 86 ASP A CA 1
ATOM 695 C C . ASP A 1 86 ? 0.919 6.181 14.102 1.00 98.00 86 ASP A C 1
ATOM 697 O O . ASP A 1 86 ? 0.835 4.956 14.004 1.00 98.00 86 ASP A O 1
ATOM 701 N N . PHE A 1 87 ? 0.046 6.898 14.813 1.00 96.81 87 PHE A N 1
ATOM 702 C CA . PHE A 1 87 ? -1.022 6.277 15.591 1.00 96.81 87 PHE A CA 1
ATOM 703 C C . PHE A 1 87 ? -2.005 5.487 14.719 1.00 96.81 87 PHE A C 1
ATOM 705 O O . PHE A 1 87 ? -2.375 4.380 15.100 1.00 96.81 87 PHE A O 1
ATOM 712 N N . GLU A 1 88 ? -2.412 6.020 13.561 1.00 95.75 88 GLU A N 1
ATOM 713 C CA . GLU A 1 88 ? -3.356 5.356 12.655 1.00 95.75 88 GLU A CA 1
ATOM 714 C C . GLU A 1 88 ? -2.715 4.109 12.037 1.00 95.75 88 GLU A C 1
ATOM 716 O O . GLU A 1 88 ? -3.326 3.037 12.048 1.00 95.75 88 GLU A O 1
ATOM 721 N N . MET A 1 89 ? -1.465 4.226 11.575 1.00 96.69 89 MET A N 1
ATOM 722 C CA . MET A 1 89 ? -0.720 3.102 10.998 1.00 96.69 89 MET A CA 1
ATOM 723 C C . MET A 1 89 ? -0.456 1.988 12.017 1.00 96.69 89 MET A C 1
ATOM 725 O O . MET A 1 89 ? -0.542 0.810 11.6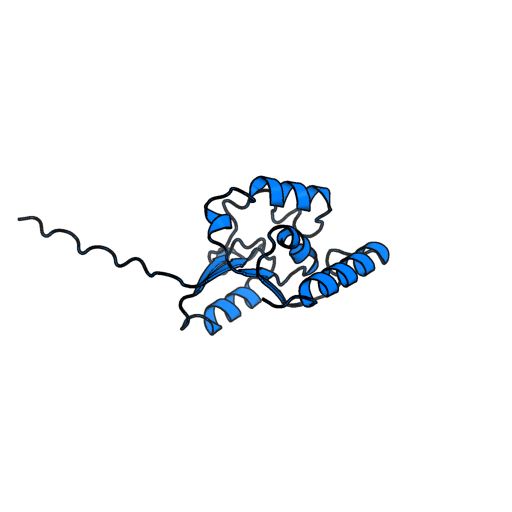83 1.00 96.69 89 MET A O 1
ATOM 729 N N . ASN A 1 90 ? -0.198 2.326 13.281 1.00 96.38 90 ASN A N 1
ATOM 730 C CA . ASN A 1 90 ? 0.026 1.332 14.332 1.00 96.38 90 ASN A CA 1
ATOM 731 C C . ASN A 1 90 ? -1.212 0.481 14.655 1.00 96.38 90 ASN A C 1
ATOM 733 O O . ASN A 1 90 ? -1.066 -0.599 15.226 1.00 96.38 90 ASN A O 1
ATOM 737 N N . GLN A 1 91 ? -2.411 0.925 14.264 1.00 95.81 91 GLN A N 1
ATOM 738 C CA . GLN A 1 91 ? -3.628 0.114 14.364 1.00 95.81 91 GLN A CA 1
ATOM 739 C C . GLN A 1 91 ? -3.778 -0.887 13.209 1.00 95.81 91 GLN A C 1
ATOM 741 O O . GLN A 1 91 ? -4.650 -1.748 13.278 1.00 95.81 91 GLN A O 1
ATOM 746 N N . VAL A 1 92 ? -2.989 -0.769 12.135 1.00 97.12 92 VAL A N 1
ATOM 747 C CA . VAL A 1 92 ? -3.106 -1.605 10.934 1.00 97.12 92 VAL A CA 1
ATOM 748 C C . VAL A 1 92 ? -2.532 -2.996 11.191 1.00 97.12 92 VAL A C 1
ATOM 750 O O . VAL A 1 92 ? -1.389 -3.157 11.622 1.00 97.12 92 VAL A O 1
ATOM 753 N N . ASN A 1 93 ? -3.327 -4.018 10.875 1.00 95.31 93 ASN A N 1
ATOM 754 C CA . ASN A 1 93 ? -2.921 -5.419 10.964 1.00 95.31 93 ASN A CA 1
ATOM 755 C C . ASN A 1 93 ? -2.531 -5.983 9.597 1.00 95.31 93 ASN A C 1
ATOM 757 O O . ASN A 1 93 ? -1.621 -6.805 9.513 1.00 95.31 93 ASN A O 1
ATOM 761 N N . VAL A 1 94 ? -3.226 -5.539 8.547 1.00 96.56 94 VAL A N 1
ATOM 762 C CA . VAL A 1 94 ? -3.102 -6.070 7.188 1.00 96.56 94 VAL A CA 1
ATOM 763 C C . VAL A 1 94 ? -3.016 -4.920 6.193 1.00 96.56 94 VAL A C 1
ATOM 765 O O . VAL A 1 94 ? -3.826 -3.994 6.232 1.00 96.56 94 VAL A O 1
ATOM 768 N N . PHE A 1 95 ? -2.073 -5.008 5.267 1.00 97.50 95 PHE A N 1
ATOM 769 C CA . PHE A 1 95 ? -2.041 -4.180 4.070 1.00 97.50 95 PHE A CA 1
ATOM 770 C C . PHE A 1 95 ? -2.637 -4.956 2.903 1.00 97.50 95 PHE A C 1
ATOM 772 O O . PHE A 1 95 ? -2.314 -6.130 2.717 1.00 97.50 95 PHE A O 1
ATOM 779 N N . ILE A 1 96 ? -3.476 -4.304 2.101 1.00 96.81 96 ILE A N 1
ATOM 780 C CA . ILE A 1 96 ? -3.911 -4.850 0.815 1.00 96.81 96 ILE A CA 1
ATOM 781 C C . ILE A 1 96 ? -3.592 -3.841 -0.286 1.00 96.81 96 ILE A C 1
ATOM 783 O O . ILE A 1 96 ? -3.863 -2.647 -0.152 1.00 96.81 96 ILE A O 1
ATOM 787 N N . CYS A 1 97 ? -2.998 -4.325 -1.370 1.00 92.62 97 CYS A N 1
ATOM 788 C CA . CYS A 1 97 ? -2.587 -3.524 -2.518 1.00 92.62 97 CYS A CA 1
ATOM 789 C C . CYS A 1 97 ? -2.972 -4.232 -3.825 1.00 92.62 97 CYS A C 1
ATOM 791 O O . CYS A 1 97 ? -2.846 -5.456 -3.936 1.00 92.62 97 CYS A O 1
ATOM 793 N N . PHE A 1 98 ? -3.449 -3.458 -4.807 1.00 91.81 98 PHE A N 1
ATOM 794 C CA . PHE A 1 98 ? -4.076 -3.979 -6.027 1.00 91.81 98 PHE A CA 1
ATOM 795 C C . PHE A 1 98 ? -3.450 -3.426 -7.316 1.00 91.81 98 PHE A C 1
ATOM 797 O O . PHE A 1 98 ? -3.254 -4.159 -8.289 1.00 91.81 98 PHE A O 1
ATOM 804 N N . HIS A 1 99 ? -3.192 -2.119 -7.356 1.00 93.75 99 HIS A N 1
ATOM 805 C CA . HIS A 1 99 ? -2.773 -1.373 -8.526 1.00 93.75 99 HIS A CA 1
ATOM 806 C C . HIS A 1 99 ? -1.981 -0.091 -8.169 1.00 93.75 99 HIS A C 1
ATOM 808 O O . HIS A 1 99 ? -2.524 0.851 -7.583 1.00 93.75 99 HIS A O 1
ATOM 814 N N . PRO A 1 100 ? -0.722 0.014 -8.631 1.00 94.12 100 PRO A N 1
ATOM 815 C CA . PRO A 1 100 ? 0.093 -1.075 -9.173 1.00 94.12 100 PRO A CA 1
ATOM 816 C C . PRO A 1 100 ? 0.552 -2.011 -8.044 1.00 94.12 100 PRO A C 1
ATOM 818 O O . PRO A 1 100 ? 0.809 -1.558 -6.929 1.00 94.12 100 PRO A O 1
ATOM 821 N N . ILE A 1 101 ? 0.754 -3.303 -8.325 1.00 94.38 101 ILE A N 1
ATOM 822 C CA . ILE A 1 101 ? 1.319 -4.222 -7.316 1.00 94.38 101 ILE A CA 1
ATOM 823 C C . ILE A 1 101 ? 2.742 -3.836 -6.891 1.00 94.38 101 ILE A C 1
ATOM 825 O O . ILE A 1 101 ? 3.177 -4.160 -5.793 1.00 94.38 101 ILE A O 1
ATOM 829 N N . ALA A 1 102 ? 3.469 -3.081 -7.715 1.00 94.81 102 ALA A N 1
ATOM 830 C CA . ALA A 1 102 ? 4.765 -2.539 -7.329 1.00 94.81 102 ALA A CA 1
ATOM 831 C C . ALA A 1 102 ? 4.673 -1.565 -6.141 1.00 94.81 102 ALA A C 1
ATOM 833 O O . ALA A 1 102 ? 5.634 -1.401 -5.393 1.00 94.81 102 ALA A O 1
ATOM 834 N N . MET A 1 103 ? 3.509 -0.948 -5.912 1.00 94.75 103 MET A N 1
ATOM 835 C CA . MET A 1 103 ? 3.297 -0.100 -4.741 1.00 94.75 103 MET A CA 1
ATOM 836 C C . MET A 1 103 ? 3.268 -0.913 -3.442 1.00 94.75 103 MET A C 1
ATOM 838 O O . MET A 1 103 ? 3.546 -0.357 -2.388 1.00 94.75 103 MET A O 1
ATOM 842 N N . CYS A 1 104 ? 3.033 -2.229 -3.489 1.00 94.81 104 CYS A N 1
ATOM 843 C CA . CYS A 1 104 ? 3.098 -3.097 -2.311 1.00 94.81 104 CYS A CA 1
ATOM 844 C C . CYS A 1 104 ? 4.471 -3.062 -1.614 1.00 94.81 104 CYS A C 1
ATOM 846 O O . CYS A 1 104 ? 4.564 -3.284 -0.407 1.00 94.81 104 CYS A O 1
ATOM 848 N N . GLU A 1 105 ? 5.539 -2.748 -2.358 1.00 95.25 105 GLU A N 1
ATOM 849 C CA . GLU A 1 105 ? 6.907 -2.667 -1.839 1.00 95.25 105 GLU A CA 1
ATOM 850 C C . GLU A 1 105 ? 7.051 -1.607 -0.729 1.00 95.25 105 GLU A C 1
ATOM 852 O O . GLU A 1 105 ? 7.859 -1.788 0.182 1.00 95.25 105 GLU A O 1
ATOM 857 N N . VAL A 1 106 ? 6.216 -0.554 -0.728 1.00 96.50 106 VAL A N 1
ATOM 858 C CA . VAL A 1 106 ? 6.228 0.488 0.321 1.00 96.50 106 VAL A CA 1
ATOM 859 C C . VAL A 1 106 ? 5.826 -0.053 1.698 1.00 96.50 106 VAL A C 1
ATOM 861 O O . VAL A 1 106 ? 6.201 0.526 2.717 1.00 96.50 106 VAL A O 1
ATOM 864 N N . PHE A 1 107 ? 5.076 -1.159 1.740 1.00 96.69 107 PHE A N 1
ATOM 865 C CA . PHE A 1 107 ? 4.558 -1.750 2.975 1.00 96.69 107 PHE A CA 1
ATOM 866 C C . PHE A 1 107 ? 5.454 -2.855 3.541 1.00 96.69 107 PHE A C 1
ATOM 868 O O . PHE A 1 107 ? 5.320 -3.208 4.713 1.00 96.69 107 PHE A O 1
ATOM 875 N N . MET A 1 108 ? 6.393 -3.385 2.750 1.00 95.88 108 MET A N 1
ATOM 876 C CA . MET A 1 108 ? 7.283 -4.472 3.179 1.00 95.88 108 MET A CA 1
ATOM 877 C C . MET A 1 108 ? 8.025 -4.184 4.502 1.00 95.88 108 MET A C 1
ATOM 879 O O . MET A 1 108 ? 8.089 -5.088 5.340 1.00 95.88 108 MET A O 1
ATOM 883 N N . PRO A 1 109 ? 8.538 -2.961 4.767 1.00 96.19 109 PRO A N 1
ATOM 884 C CA . PRO A 1 109 ? 9.277 -2.680 6.001 1.00 96.19 109 PRO A CA 1
ATOM 885 C C . PRO A 1 109 ? 8.450 -2.777 7.293 1.00 96.19 109 PRO A C 1
ATOM 887 O O . PRO A 1 109 ? 9.028 -2.892 8.369 1.00 96.19 109 PRO A O 1
ATOM 890 N N . PHE A 1 110 ? 7.114 -2.747 7.220 1.00 95.62 110 PHE A N 1
ATOM 891 C CA . PHE A 1 110 ? 6.257 -2.792 8.411 1.00 95.62 110 PHE A CA 1
ATOM 892 C C . PHE A 1 110 ? 6.133 -4.191 9.027 1.00 95.62 110 PHE A C 1
ATOM 894 O O . PHE A 1 110 ? 5.627 -4.310 10.142 1.00 95.62 110 PHE A O 1
ATOM 901 N N . ASN A 1 111 ? 6.579 -5.247 8.328 1.00 92.25 111 ASN A N 1
ATOM 902 C CA . ASN A 1 111 ? 6.524 -6.635 8.808 1.00 92.25 111 ASN A CA 1
ATOM 903 C C . ASN A 1 111 ? 5.118 -7.038 9.316 1.00 92.25 111 ASN A C 1
ATOM 905 O O . ASN A 1 111 ? 4.959 -7.688 10.353 1.00 92.25 111 ASN A O 1
ATOM 909 N N . ARG A 1 112 ? 4.088 -6.605 8.581 1.00 93.75 112 ARG A N 1
ATOM 910 C CA . ARG A 1 112 ? 2.677 -6.975 8.765 1.00 93.75 112 ARG A CA 1
ATOM 911 C C . ARG A 1 112 ? 2.234 -7.896 7.631 1.00 93.75 112 ARG A C 1
ATOM 913 O O . ARG A 1 112 ? 2.926 -7.998 6.618 1.00 93.75 112 ARG A O 1
ATOM 920 N N . THR A 1 113 ? 1.073 -8.527 7.7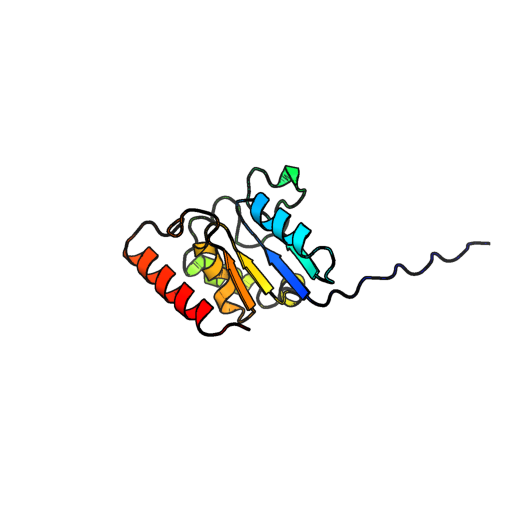84 1.00 95.38 113 THR A N 1
ATOM 921 C CA . THR A 1 113 ? 0.445 -9.275 6.691 1.00 95.38 113 THR A CA 1
ATOM 922 C C . THR A 1 113 ? 0.234 -8.352 5.496 1.00 95.38 113 THR A C 1
ATOM 924 O O . THR A 1 113 ? -0.302 -7.250 5.636 1.00 95.38 113 THR A O 1
ATOM 927 N N . LEU A 1 114 ? 0.655 -8.807 4.320 1.00 96.38 114 LEU A N 1
ATOM 928 C CA . LEU A 1 114 ? 0.530 -8.082 3.065 1.00 96.38 114 LEU A CA 1
ATOM 929 C C . LEU A 1 114 ? -0.166 -8.984 2.049 1.00 96.38 114 LEU A C 1
ATOM 931 O O . LEU A 1 114 ? 0.374 -10.013 1.650 1.00 96.38 114 LEU A O 1
ATOM 935 N N . ILE A 1 115 ? -1.368 -8.592 1.642 1.00 96.00 115 ILE A N 1
ATOM 936 C CA . ILE A 1 115 ? -2.135 -9.269 0.601 1.00 96.00 115 ILE A CA 1
ATOM 937 C C . ILE A 1 115 ? -1.913 -8.506 -0.701 1.00 96.00 115 ILE A C 1
ATOM 939 O O . ILE A 1 115 ? -2.280 -7.336 -0.828 1.00 96.00 115 ILE A O 1
ATOM 943 N N . VAL A 1 116 ? -1.311 -9.184 -1.672 1.00 95.38 116 VAL A N 1
ATOM 944 C CA . VAL A 1 116 ? -1.052 -8.637 -3.004 1.00 95.38 116 VAL A CA 1
ATOM 945 C C . VAL A 1 116 ? -2.077 -9.206 -3.969 1.00 95.38 116 VAL A C 1
ATOM 947 O O . VAL A 1 116 ? -2.194 -10.423 -4.101 1.00 95.38 116 VAL A O 1
ATOM 950 N N . ILE A 1 117 ? -2.796 -8.336 -4.672 1.00 94.81 117 ILE A N 1
ATOM 951 C CA . ILE A 1 117 ? -3.742 -8.742 -5.711 1.00 94.81 117 ILE A CA 1
ATOM 952 C C . ILE A 1 117 ? -3.314 -8.098 -7.023 1.00 94.81 117 ILE A C 1
ATOM 954 O O . ILE A 1 117 ? -3.428 -6.892 -7.195 1.00 94.81 117 ILE A O 1
ATOM 958 N N . ALA A 1 118 ? -2.848 -8.889 -7.983 1.00 93.62 118 ALA A N 1
ATOM 959 C CA . ALA A 1 118 ? -2.554 -8.386 -9.322 1.00 93.62 118 ALA A CA 1
ATOM 960 C C . ALA A 1 118 ? -3.860 -8.132 -10.093 1.00 93.62 118 ALA A C 1
ATOM 962 O O . ALA A 1 118 ? -4.322 -8.978 -10.851 1.00 93.62 118 ALA A O 1
ATOM 963 N N . SER A 1 119 ? -4.486 -6.976 -9.850 1.00 91.06 119 SER A N 1
ATOM 964 C CA . SER A 1 119 ? -5.791 -6.625 -10.435 1.00 91.06 119 SER A CA 1
ATOM 965 C C . SER A 1 119 ? -5.717 -6.213 -11.911 1.00 91.06 119 SER A C 1
ATOM 967 O O . SER A 1 119 ? -6.716 -6.282 -12.624 1.00 91.06 119 SER A O 1
ATOM 969 N N . THR A 1 120 ? -4.543 -5.783 -12.380 1.00 89.50 120 THR A N 1
ATOM 970 C CA . THR A 1 120 ? -4.284 -5.401 -13.776 1.00 89.50 120 THR A CA 1
ATOM 971 C C . THR A 1 120 ? -2.874 -5.855 -14.208 1.00 89.50 120 THR A C 1
ATOM 973 O O . THR A 1 120 ? -2.376 -6.870 -13.725 1.00 89.50 120 THR A O 1
ATOM 976 N N . ARG A 1 121 ? -2.224 -5.116 -15.123 1.00 91.25 121 ARG A N 1
ATOM 977 C CA . ARG A 1 121 ? -0.839 -5.314 -15.574 1.00 91.25 121 ARG A CA 1
ATOM 978 C C . ARG A 1 121 ? 0.122 -5.474 -14.397 1.00 91.25 121 ARG A C 1
ATOM 980 O O . ARG A 1 121 ? 0.314 -4.555 -13.601 1.00 91.25 121 ARG A O 1
ATOM 987 N N . TYR A 1 122 ? 0.733 -6.646 -14.336 1.00 90.69 122 TYR A N 1
ATOM 988 C CA . TYR A 1 122 ? 1.626 -7.076 -13.270 1.00 90.69 122 TYR A CA 1
ATOM 989 C C . TYR A 1 122 ? 2.889 -6.204 -13.168 1.00 90.69 122 TYR A C 1
ATOM 991 O O . TYR A 1 122 ? 3.340 -5.867 -12.080 1.00 90.69 122 TYR A O 1
ATOM 999 N N . GLU A 1 123 ? 3.440 -5.790 -14.303 1.00 89.62 123 GLU A N 1
ATOM 1000 C CA . GLU A 1 123 ? 4.675 -5.014 -14.428 1.00 89.62 123 GLU A CA 1
ATOM 1001 C C . GLU A 1 123 ? 4.492 -3.499 -14.251 1.00 89.62 123 GLU A C 1
ATOM 1003 O O . GLU A 1 123 ? 5.459 -2.739 -14.318 1.00 89.62 123 GLU A O 1
ATOM 1008 N N . LEU A 1 124 ? 3.258 -3.026 -14.057 1.00 92.62 124 LEU A N 1
ATOM 1009 C CA . LEU A 1 124 ? 2.980 -1.595 -13.988 1.00 92.62 124 LEU A CA 1
ATOM 1010 C C . LEU A 1 124 ? 3.803 -0.925 -12.873 1.00 92.62 124 LEU A C 1
ATOM 1012 O O . LEU A 1 124 ? 3.930 -1.476 -11.781 1.00 92.62 124 LEU A O 1
ATOM 1016 N N . ALA A 1 125 ? 4.343 0.266 -13.166 1.00 91.94 125 ALA A N 1
ATOM 1017 C CA . ALA A 1 125 ? 5.329 1.008 -12.365 1.00 91.94 125 ALA A CA 1
ATOM 1018 C C . ALA A 1 125 ? 6.764 0.433 -12.360 1.00 91.94 125 ALA A C 1
ATOM 1020 O O . ALA A 1 125 ? 7.653 1.002 -11.722 1.00 91.94 125 ALA A O 1
ATOM 1021 N N . ARG A 1 126 ? 7.037 -0.661 -13.081 1.00 93.38 126 ARG A N 1
ATOM 1022 C CA . ARG A 1 126 ? 8.366 -1.286 -13.211 1.00 93.38 126 ARG A CA 1
ATOM 1023 C C . ARG A 1 126 ? 8.633 -1.618 -14.683 1.00 93.38 126 ARG A C 1
ATOM 1025 O O . ARG A 1 126 ? 8.505 -2.755 -15.119 1.00 93.38 126 ARG A O 1
ATOM 1032 N N . PHE A 1 127 ? 8.973 -0.589 -15.459 1.00 90.88 127 PHE A N 1
ATOM 1033 C CA . PHE A 1 127 ? 9.035 -0.666 -16.926 1.00 90.88 127 PHE A CA 1
ATOM 1034 C C . PHE A 1 127 ? 10.376 -1.160 -17.490 1.00 90.88 127 PHE A C 1
ATOM 1036 O O . PHE A 1 127 ? 10.458 -1.463 -18.679 1.00 90.88 127 PHE A O 1
ATOM 1043 N N . SER A 1 128 ? 11.426 -1.235 -16.667 1.00 94.12 128 SER A N 1
ATOM 1044 C CA . SER A 1 128 ? 12.709 -1.830 -17.055 1.00 94.12 128 SER A CA 1
ATOM 1045 C C . SER A 1 128 ? 12.767 -3.309 -16.663 1.00 94.12 128 SER A C 1
ATOM 1047 O O . SER A 1 128 ? 12.090 -3.757 -15.733 1.00 94.12 128 SER A O 1
ATOM 1049 N N . LYS A 1 129 ? 13.612 -4.086 -17.349 1.00 95.19 129 LYS A N 1
ATOM 1050 C CA . LYS A 1 129 ? 13.846 -5.498 -17.007 1.00 95.19 129 LYS A CA 1
ATOM 1051 C C . LYS A 1 129 ? 14.398 -5.635 -15.587 1.00 95.19 129 LYS A C 1
ATOM 1053 O O . LYS A 1 129 ? 14.048 -6.572 -14.867 1.00 95.19 129 LYS A O 1
ATOM 1058 N N . GLU A 1 130 ? 15.261 -4.710 -15.190 1.00 95.50 130 GLU A N 1
ATOM 1059 C CA . GLU A 1 130 ? 15.906 -4.653 -13.885 1.00 95.50 130 GLU A CA 1
ATOM 1060 C C . GLU A 1 130 ? 14.870 -4.416 -12.780 1.00 95.50 130 GLU A C 1
ATOM 1062 O O . GLU A 1 130 ? 14.813 -5.179 -11.811 1.00 95.50 130 GLU A O 1
ATOM 1067 N N . ASP A 1 131 ? 13.999 -3.423 -12.965 1.00 93.69 131 ASP A N 1
ATOM 1068 C CA . ASP A 1 131 ? 12.920 -3.100 -12.030 1.00 93.69 131 ASP A CA 1
ATOM 1069 C C . ASP A 1 131 ? 11.911 -4.239 -11.920 1.00 93.69 131 ASP A C 1
ATOM 1071 O O . ASP A 1 131 ? 11.476 -4.589 -10.821 1.00 93.69 131 ASP A O 1
ATOM 1075 N N . TRP A 1 132 ? 11.571 -4.862 -13.047 1.00 94.00 132 TRP A N 1
ATOM 1076 C CA . TRP A 1 1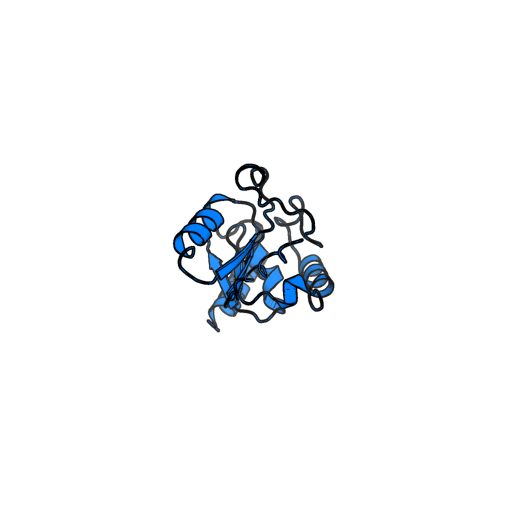32 ? 10.657 -5.994 -13.062 1.00 94.00 132 TRP A CA 1
ATOM 1077 C C . TRP A 1 132 ? 11.249 -7.220 -12.356 1.00 94.00 132 TRP A C 1
ATOM 1079 O O . TRP A 1 132 ? 10.581 -7.887 -11.565 1.00 94.00 132 TRP A O 1
ATOM 1089 N N . THR A 1 133 ? 12.542 -7.481 -12.558 1.00 96.00 133 THR A N 1
ATOM 1090 C CA . THR A 1 133 ? 13.264 -8.548 -11.850 1.00 96.00 133 THR A CA 1
ATOM 1091 C C . THR A 1 133 ? 13.302 -8.287 -10.344 1.00 96.00 133 THR A C 1
ATOM 1093 O O . THR A 1 133 ? 13.155 -9.219 -9.550 1.00 96.00 133 THR A O 1
ATOM 1096 N N . LYS A 1 134 ? 13.484 -7.028 -9.932 1.00 95.94 134 LYS A N 1
ATOM 1097 C CA . LYS A 1 134 ? 13.433 -6.629 -8.522 1.00 95.94 134 LYS A CA 1
ATOM 1098 C C . LYS A 1 134 ? 12.037 -6.836 -7.932 1.00 95.94 134 LYS A C 1
ATOM 1100 O O . LYS A 1 134 ? 11.936 -7.446 -6.869 1.00 95.94 134 LYS A O 1
ATOM 1105 N N . LEU A 1 135 ? 10.986 -6.420 -8.642 1.00 94.94 135 LEU A N 1
ATOM 1106 C CA . LEU A 1 135 ? 9.599 -6.652 -8.236 1.00 94.94 135 LEU A CA 1
ATOM 1107 C C . LEU A 1 135 ? 9.333 -8.145 -8.014 1.00 94.94 135 LEU A C 1
ATOM 1109 O O . LEU A 1 135 ? 8.839 -8.522 -6.957 1.00 94.94 135 LEU A O 1
ATOM 1113 N N . ASN A 1 136 ? 9.741 -9.007 -8.951 1.00 96.56 136 ASN A N 1
ATOM 1114 C CA . ASN A 1 136 ? 9.568 -10.459 -8.826 1.00 96.56 136 ASN A CA 1
ATOM 1115 C C . ASN A 1 136 ? 10.225 -11.020 -7.558 1.00 96.56 136 ASN A C 1
ATOM 1117 O O . ASN A 1 136 ? 9.605 -11.803 -6.838 1.00 96.56 136 ASN A O 1
ATOM 1121 N N . LYS A 1 137 ? 11.458 -10.597 -7.251 1.00 97.25 137 LYS A N 1
ATOM 1122 C CA . LYS A 1 137 ? 12.152 -11.009 -6.019 1.00 97.25 137 LYS A CA 1
ATOM 1123 C C . LYS A 1 137 ? 11.405 -10.543 -4.771 1.00 97.25 137 LYS A C 1
ATOM 1125 O O . LYS A 1 137 ? 11.255 -11.309 -3.825 1.00 97.25 137 LYS A O 1
ATOM 1130 N N . ASN A 1 138 ? 10.904 -9.312 -4.773 1.00 95.44 138 ASN A N 1
ATOM 1131 C CA . ASN A 1 138 ? 10.152 -8.778 -3.644 1.00 95.44 138 ASN A CA 1
ATOM 1132 C C . ASN A 1 138 ? 8.814 -9.499 -3.448 1.00 95.44 138 ASN A C 1
ATOM 1134 O O . ASN A 1 138 ? 8.476 -9.831 -2.316 1.00 95.44 138 ASN A O 1
ATOM 1138 N N . LEU A 1 139 ? 8.102 -9.845 -4.521 1.00 94.62 139 LEU A N 1
ATOM 1139 C CA . LEU A 1 139 ? 6.890 -10.661 -4.425 1.00 94.62 139 LEU A CA 1
ATOM 1140 C C . LEU A 1 139 ? 7.174 -12.073 -3.900 1.00 94.62 139 LEU A C 1
ATOM 1142 O O . LEU A 1 139 ? 6.395 -12.583 -3.099 1.00 94.62 139 LEU A O 1
ATOM 1146 N N . GLN A 1 140 ? 8.300 -12.687 -4.275 1.00 96.44 140 GLN A N 1
ATOM 1147 C CA . GLN A 1 140 ? 8.733 -13.960 -3.686 1.00 96.44 140 GLN A CA 1
ATOM 1148 C C . GLN A 1 140 ? 9.006 -13.827 -2.182 1.00 96.44 140 GLN A C 1
ATOM 1150 O O . GLN A 1 140 ? 8.594 -14.692 -1.414 1.00 96.44 140 GLN A O 1
ATOM 1155 N N . ILE A 1 141 ? 9.649 -12.737 -1.746 1.00 95.12 141 ILE A N 1
ATOM 1156 C CA . ILE A 1 141 ? 9.875 -12.457 -0.319 1.00 95.12 141 ILE A CA 1
ATOM 1157 C C . ILE A 1 141 ? 8.534 -12.316 0.409 1.00 95.12 141 ILE A C 1
ATOM 1159 O O . ILE A 1 141 ? 8.327 -12.974 1.427 1.00 95.12 141 ILE A O 1
ATOM 1163 N N . ILE A 1 142 ? 7.605 -11.524 -0.132 1.00 93.50 142 ILE A N 1
ATOM 1164 C CA . ILE A 1 142 ? 6.259 -11.344 0.433 1.00 93.50 142 ILE A CA 1
ATOM 1165 C C . ILE A 1 142 ? 5.538 -12.694 0.559 1.00 93.50 142 ILE A C 1
ATOM 1167 O O . ILE A 1 142 ? 4.994 -13.010 1.613 1.00 93.50 142 ILE A O 1
ATOM 1171 N N . ALA A 1 143 ? 5.584 -13.519 -0.488 1.00 94.12 143 ALA A N 1
ATOM 1172 C CA . ALA A 1 143 ? 4.918 -14.818 -0.520 1.00 94.12 143 ALA A CA 1
ATOM 1173 C C . ALA A 1 143 ? 5.593 -15.892 0.353 1.00 94.12 143 ALA A C 1
ATOM 1175 O O . ALA A 1 143 ? 4.959 -16.890 0.686 1.00 94.12 143 ALA A O 1
ATOM 1176 N N . SER A 1 144 ? 6.862 -15.714 0.733 1.00 93.88 144 SER A N 1
ATOM 1177 C CA . SER A 1 144 ? 7.622 -16.729 1.478 1.00 93.88 144 SER A CA 1
ATOM 1178 C C . SER A 1 144 ? 7.195 -16.891 2.941 1.00 93.88 144 SER A C 1
ATOM 1180 O O . SER A 1 144 ? 7.603 -17.852 3.591 1.00 93.88 144 SER A O 1
ATOM 1182 N N . ASN A 1 145 ? 6.391 -15.967 3.477 1.00 86.69 145 ASN A N 1
ATOM 1183 C CA . ASN A 1 145 ? 5.932 -16.006 4.864 1.00 86.69 145 ASN A CA 1
ATOM 1184 C C . ASN A 1 145 ? 4.474 -15.522 4.992 1.00 86.69 145 ASN A C 1
ATOM 1186 O O . ASN A 1 145 ? 4.243 -14.402 5.455 1.00 86.69 145 ASN A O 1
ATOM 1190 N N . PRO A 1 146 ? 3.489 -16.333 4.564 1.00 80.50 146 PRO A N 1
ATOM 1191 C CA . PRO A 1 146 ? 2.081 -15.999 4.743 1.00 80.50 146 PRO A CA 1
ATOM 1192 C C . PRO A 1 146 ? 1.736 -16.016 6.241 1.00 80.50 146 PRO A C 1
ATOM 1194 O O . PRO A 1 146 ? 1.918 -17.035 6.908 1.00 80.50 146 PRO A O 1
ATOM 1197 N N . ARG A 1 147 ? 1.263 -14.883 6.770 1.00 70.25 147 ARG A N 1
ATOM 1198 C CA . ARG A 1 147 ? 0.865 -14.699 8.177 1.00 70.25 147 ARG A CA 1
ATOM 1199 C C . ARG A 1 147 ? -0.530 -14.119 8.282 1.00 70.25 147 ARG A C 1
ATOM 1201 O O . ARG A 1 147 ? -0.834 -13.219 7.466 1.00 70.25 147 ARG A O 1
#

Radius of gyration: 16.98 Å; chains: 1; bounding box: 51×33×50 Å

pLDDT: mean 91.3, std 10.96, range [41.97, 98.62]

Foldseek 3Di:
DDDDDDPDPDQDQPAEEEEEAQDPPVVVVVCVVCVVHSYHYQAQYQHPCCVVVVRHHPPQPLDHVVPLQADDPVSLVRNCVVQVPPPVNVRHQEYEYEPQLLSQSSCVVVPHQYHYHPNDDPCGSPPDPVSSVVSVVVVCVNVVDHD

Secondary structure (DSSP, 8-state):
-PPPPPP------SEEEEE--S-HHHHHHHHHHTTTSSEEEEE-B--TTGGGTT-B-SS--S--TTTTTS--HHHHHHHHHHHTT-HHHHT--EEEE-SSGGGGGGGGGG-SEEEE---S-TTTT--SHHHHHHHHHHHHHHHTS--

Organism: NCBI:txid392033

Sequence (147 aa):
MYLPENPKIVPVYKITVWTNDYHIGPIHDIKHQLASLSVRFIDKSLSSHCYLTKTCATNLKILNSENGMSTDSKLHKQFYEAYKNDFEMNQVNVFICFHPIAMCEVFMPFNRTLIVIASTRYELARFSKEDWTKLNKNLQIIASNPR